Protein AF-A0A847B3F1-F1 (afdb_monomer_lite)

Sequence (169 aa):
MKFGLAFNENLPSKEEQDRYFGEMKIEMRAKGLKSKDIKKYIEYGWLFEIVPEKEANFKLNFRDGLEKLAGLELYASRYELSSEIIHSTPLLIYSNKEYFYYMTLLSLYESFFRLENVFMSLFSKNVSREQMAQYQEMRKIYYAQLVTIHKRELKTFKDLQLQWHKKQH

Radius of gyration: 22.62 Å; chains: 1; bounding box: 60×44×56 Å

Secondary structure (DSSP, 8-state):
-HHHHHHTT-SS-HHHHHHHHHHHHHHHHHTT--GGGHHHHHHHGGGGGTS-TT-TT--SSIIIIIIHHTT-GGGHHHHHHHHHHHH-TTHHHHS-HHHHHHHHHHHHHHHHHHHHHHHHHHHHHHS-HHHHHHHHHHHHHHHHHHHHHHHHHHHHHHHHHHHHHHT--

Foldseek 3Di:
DLLVCLVVVVDPDPVSSVVSVVVLVVVCVVVVHDPVCSVLCVQQVCQVVVDDPPPPQADSDVQSHVCVVVVNNVCSVVVVVVVCCVVPVVCVVVDDPLLVVLSVLLVVLVVCVVVVVVCLVVVVVPDDPVVNVVVVVVCVPPVVVSVVVSVVSVVVSVVVVVVVVVVVD

Structure (mmCIF, N/CA/C/O backbone):
data_AF-A0A847B3F1-F1
#
_entry.id   AF-A0A847B3F1-F1
#
loop_
_atom_site.group_PDB
_atom_site.id
_atom_site.type_symbol
_atom_site.label_atom_id
_atom_site.label_alt_id
_atom_site.label_comp_id
_atom_site.label_asym_id
_atom_site.label_entity_id
_atom_site.label_seq_id
_atom_site.pdbx_PDB_ins_code
_atom_site.Cartn_x
_atom_site.Cartn_y
_atom_site.Cartn_z
_atom_site.occupancy
_atom_site.B_iso_or_equiv
_atom_site.auth_seq_id
_atom_site.auth_comp_id
_atom_site.auth_asym_id
_atom_site.auth_atom_id
_atom_site.pdbx_PDB_model_num
ATOM 1 N N . MET A 1 1 ? 20.968 -4.237 -8.968 1.00 58.47 1 MET A N 1
ATOM 2 C CA . MET A 1 1 ? 21.596 -2.926 -8.663 1.00 58.47 1 MET A CA 1
ATOM 3 C C . MET A 1 1 ? 22.707 -2.544 -9.653 1.00 58.47 1 MET A C 1
ATOM 5 O O . MET A 1 1 ? 22.686 -1.422 -10.137 1.00 58.47 1 MET A O 1
ATOM 9 N N . LYS A 1 2 ? 23.625 -3.455 -10.027 1.00 68.31 2 LYS A N 1
ATOM 10 C CA . LYS A 1 2 ? 24.741 -3.173 -10.962 1.00 68.31 2 LYS A CA 1
ATOM 11 C C . LYS A 1 2 ? 24.307 -2.697 -12.362 1.00 68.31 2 LYS A C 1
ATOM 13 O O . LYS A 1 2 ? 24.883 -1.753 -12.888 1.00 68.31 2 LYS A O 1
ATOM 18 N N . PHE A 1 3 ? 23.234 -3.261 -12.919 1.00 76.00 3 PHE A N 1
ATOM 19 C CA . PHE A 1 3 ? 22.716 -2.858 -14.235 1.00 76.00 3 PHE A CA 1
ATOM 20 C C . PHE A 1 3 ? 22.119 -1.445 -14.273 1.00 76.00 3 PHE A C 1
ATOM 22 O O . PHE A 1 3 ? 22.245 -0.757 -15.280 1.00 76.00 3 PHE A O 1
ATOM 29 N N . GLY A 1 4 ? 21.528 -0.976 -13.168 1.00 72.38 4 GLY A N 1
ATOM 30 C CA . GLY A 1 4 ? 21.022 0.397 -13.074 1.00 72.38 4 GLY A CA 1
ATOM 31 C C . GLY A 1 4 ? 22.140 1.440 -13.053 1.00 72.38 4 GLY A C 1
ATOM 32 O O . GLY A 1 4 ? 21.979 2.522 -13.606 1.00 72.38 4 GLY A O 1
ATOM 33 N N . LEU A 1 5 ? 23.295 1.105 -12.470 1.00 72.69 5 LEU A N 1
ATOM 34 C CA . LEU A 1 5 ? 24.479 1.968 -12.500 1.00 72.69 5 LEU A CA 1
ATOM 35 C C . LEU A 1 5 ? 25.099 2.016 -13.900 1.00 72.69 5 LEU A C 1
ATOM 37 O O . LEU A 1 5 ? 25.429 3.098 -14.375 1.00 72.69 5 LEU A O 1
ATOM 41 N N . ALA A 1 6 ? 25.181 0.865 -14.578 1.00 70.31 6 ALA A N 1
ATOM 42 C CA . ALA A 1 6 ? 25.658 0.789 -15.956 1.00 70.31 6 ALA A CA 1
ATOM 43 C C . ALA A 1 6 ? 24.761 1.571 -16.930 1.00 70.31 6 ALA A C 1
ATOM 45 O O . ALA A 1 6 ? 25.266 2.282 -17.793 1.00 70.31 6 ALA A O 1
ATOM 46 N N . PHE A 1 7 ? 23.437 1.488 -16.773 1.00 74.75 7 PHE A N 1
ATOM 47 C CA . PHE A 1 7 ? 22.479 2.205 -17.620 1.00 74.75 7 PHE A CA 1
ATOM 48 C C . PHE A 1 7 ? 22.536 3.726 -17.459 1.00 74.75 7 PHE A C 1
ATOM 50 O O . PHE A 1 7 ? 22.356 4.442 -18.435 1.00 74.75 7 PHE A O 1
ATOM 57 N N . ASN A 1 8 ? 22.806 4.212 -16.247 1.00 75.31 8 ASN A N 1
ATOM 58 C CA . ASN A 1 8 ? 22.899 5.642 -15.953 1.00 75.31 8 ASN A CA 1
ATOM 59 C C . ASN A 1 8 ? 24.317 6.212 -16.147 1.00 75.31 8 ASN A C 1
ATOM 61 O O . ASN A 1 8 ? 24.586 7.305 -15.667 1.00 75.31 8 ASN A O 1
ATOM 65 N N . GLU A 1 9 ? 25.225 5.462 -16.786 1.00 71.38 9 GLU A N 1
ATOM 66 C CA . GLU A 1 9 ? 26.623 5.858 -17.049 1.00 71.38 9 GLU A CA 1
ATOM 67 C C . GLU A 1 9 ? 27.431 6.238 -15.793 1.00 71.38 9 GLU A C 1
ATOM 69 O O . GLU A 1 9 ? 28.450 6.914 -15.862 1.00 71.38 9 GLU A O 1
ATOM 74 N N . ASN A 1 10 ? 27.007 5.751 -14.626 1.00 73.88 10 ASN A N 1
ATOM 75 C CA . ASN A 1 10 ? 27.592 6.090 -13.327 1.00 73.88 10 ASN A CA 1
ATOM 76 C C . ASN A 1 10 ? 28.662 5.079 -12.882 1.00 73.88 10 ASN A C 1
ATOM 78 O O . ASN A 1 10 ? 28.847 4.852 -11.684 1.00 73.88 10 ASN A O 1
ATOM 82 N N . LEU A 1 11 ? 29.323 4.416 -13.835 1.00 75.50 11 LEU A N 1
ATOM 83 C CA . LEU A 1 11 ? 30.415 3.485 -13.557 1.00 75.50 11 LEU A CA 1
ATOM 84 C C . LEU A 1 11 ? 31.777 4.137 -13.833 1.00 75.50 11 LEU A C 1
ATOM 86 O O . LEU A 1 11 ? 31.872 4.994 -14.708 1.00 75.50 11 LEU A O 1
ATOM 90 N N . PRO A 1 12 ? 32.839 3.731 -13.109 1.00 73.19 12 PRO A N 1
ATOM 91 C CA . PRO A 1 12 ? 34.145 4.392 -13.169 1.00 73.19 12 PRO A CA 1
ATOM 92 C C . PRO A 1 12 ? 34.825 4.279 -14.535 1.00 73.19 12 PRO A C 1
ATOM 94 O O . PRO A 1 12 ? 35.655 5.117 -14.880 1.00 73.19 12 PRO A O 1
ATOM 97 N N . SER A 1 13 ? 34.503 3.234 -15.302 1.00 83.50 13 SER A N 1
ATOM 98 C CA . SER A 1 13 ? 35.099 2.977 -16.606 1.00 83.50 13 SER A CA 1
ATOM 99 C C . SER A 1 13 ? 34.058 2.544 -17.637 1.00 83.50 13 SER A C 1
ATOM 101 O O . SER A 1 13 ? 33.112 1.803 -17.348 1.00 83.50 13 SER A O 1
ATOM 103 N N . LYS A 1 14 ? 34.276 2.985 -18.879 1.00 78.38 14 LYS A N 1
ATOM 104 C CA . LYS A 1 14 ? 33.442 2.631 -20.033 1.00 78.38 14 LYS A CA 1
ATOM 105 C C . LYS A 1 14 ? 33.507 1.133 -20.351 1.00 78.38 14 LYS A C 1
ATOM 107 O O . LYS A 1 14 ? 32.505 0.532 -20.717 1.00 78.38 14 LYS A O 1
ATOM 112 N N . GLU A 1 15 ? 34.663 0.513 -20.126 1.00 83.56 15 GLU A N 1
ATOM 113 C CA . GLU A 1 15 ? 34.865 -0.929 -20.301 1.00 83.56 15 GLU A CA 1
ATOM 114 C C . GLU A 1 15 ? 34.024 -1.756 -19.315 1.00 83.56 15 GLU A C 1
ATOM 116 O O . GLU A 1 15 ? 33.396 -2.743 -19.704 1.00 83.56 15 GLU A O 1
ATOM 121 N N . GLU A 1 16 ? 33.941 -1.345 -18.044 1.00 80.50 16 GLU A N 1
ATOM 122 C CA . GLU A 1 16 ? 33.068 -2.016 -17.075 1.00 80.50 16 GLU A CA 1
ATOM 123 C C . GLU A 1 16 ? 31.592 -1.817 -17.405 1.00 80.50 16 GLU A C 1
ATOM 125 O O . GLU A 1 16 ? 30.796 -2.747 -17.252 1.00 80.50 16 GLU A O 1
ATOM 130 N N . GLN A 1 17 ? 31.227 -0.626 -17.877 1.00 80.38 17 GLN A N 1
ATOM 131 C CA . GLN A 1 17 ? 29.871 -0.325 -18.314 1.00 80.38 17 GLN A CA 1
ATOM 132 C C . GLN A 1 17 ? 29.440 -1.221 -19.480 1.00 80.38 17 GLN A C 1
ATOM 134 O O . GLN A 1 17 ? 28.374 -1.838 -19.406 1.00 80.38 17 GLN A O 1
ATOM 139 N N . ASP A 1 18 ? 30.283 -1.353 -20.505 1.00 82.75 18 ASP A N 1
ATOM 140 C CA . ASP A 1 18 ? 30.024 -2.197 -21.671 1.00 82.75 18 ASP A CA 1
ATOM 141 C C . ASP A 1 18 ? 29.935 -3.681 -21.292 1.00 82.75 18 ASP A C 1
ATOM 143 O O . ASP A 1 18 ? 29.040 -4.387 -21.771 1.00 82.75 18 ASP A O 1
ATOM 147 N N . ARG A 1 19 ? 30.785 -4.151 -20.367 1.00 87.56 19 ARG A N 1
ATOM 148 C CA . ARG A 1 19 ? 30.712 -5.522 -19.837 1.00 87.56 19 ARG A CA 1
ATOM 149 C C . ARG A 1 19 ? 29.365 -5.794 -19.167 1.00 87.56 19 ARG A C 1
ATOM 151 O O . ARG A 1 19 ? 28.684 -6.749 -19.540 1.00 87.56 19 ARG A O 1
ATOM 158 N N . TYR A 1 20 ? 28.946 -4.945 -18.225 1.00 84.62 20 TYR A N 1
ATOM 159 C CA . TYR A 1 20 ? 27.669 -5.125 -17.523 1.00 84.62 20 TYR A CA 1
ATOM 160 C C . TYR A 1 20 ? 26.461 -4.989 -18.458 1.00 84.62 20 TYR A C 1
ATOM 162 O O . TYR A 1 20 ? 25.468 -5.698 -18.291 1.00 84.62 20 TYR A O 1
ATOM 170 N N . PHE A 1 21 ? 26.533 -4.121 -19.471 1.00 83.19 21 PHE A N 1
ATOM 171 C CA . PHE A 1 21 ? 25.504 -4.048 -20.510 1.00 83.19 21 PHE A CA 1
ATOM 172 C C . PHE A 1 21 ? 25.448 -5.314 -21.372 1.00 83.19 21 PHE A C 1
ATOM 174 O O . PHE A 1 21 ? 24.359 -5.730 -21.777 1.00 83.19 21 PHE A O 1
ATOM 181 N N . GLY A 1 22 ? 26.601 -5.918 -21.666 1.00 85.31 22 GLY A N 1
ATOM 182 C CA . GLY A 1 22 ? 26.711 -7.194 -22.367 1.00 85.31 22 GLY A CA 1
ATOM 183 C C . GLY A 1 22 ? 26.061 -8.334 -21.585 1.00 85.31 22 GLY A C 1
ATOM 184 O O . GLY A 1 22 ? 25.186 -9.015 -22.121 1.00 85.31 22 GLY A O 1
ATOM 185 N N . GLU A 1 23 ? 26.419 -8.479 -20.309 1.00 88.94 23 GLU A N 1
ATOM 186 C CA . GLU A 1 23 ? 25.832 -9.460 -19.384 1.00 88.94 23 GLU A CA 1
ATOM 187 C C . GLU A 1 23 ? 24.309 -9.300 -19.292 1.00 88.94 23 GLU A C 1
ATOM 189 O O . GLU A 1 23 ? 23.563 -10.248 -19.542 1.00 88.94 23 GLU A O 1
ATOM 194 N N . MET A 1 24 ? 23.832 -8.071 -19.066 1.00 87.81 24 MET A N 1
ATOM 195 C CA . MET A 1 24 ? 22.401 -7.774 -18.998 1.00 87.81 24 MET A CA 1
ATOM 196 C C . MET A 1 24 ? 21.663 -8.184 -20.280 1.00 87.81 24 MET A C 1
ATOM 198 O O . MET A 1 24 ? 20.585 -8.770 -20.215 1.00 87.81 24 MET A O 1
ATOM 202 N N . LYS A 1 25 ? 22.226 -7.908 -21.466 1.00 87.12 25 LYS A N 1
ATOM 203 C CA . LYS A 1 25 ? 21.603 -8.290 -22.747 1.00 87.12 25 LYS A CA 1
ATOM 204 C C . LYS A 1 25 ? 21.502 -9.806 -22.915 1.00 87.12 25 LYS A C 1
ATOM 206 O O . LYS A 1 25 ? 20.544 -10.270 -23.536 1.00 87.12 25 LYS A O 1
ATOM 211 N N . ILE A 1 26 ? 22.470 -10.564 -22.402 1.00 90.56 26 ILE A N 1
ATOM 212 C CA . ILE A 1 26 ? 22.444 -12.031 -22.432 1.00 90.56 26 ILE A CA 1
ATOM 213 C C . ILE A 1 26 ? 21.314 -12.545 -21.535 1.00 90.56 26 ILE A C 1
ATOM 215 O O . ILE A 1 26 ? 20.467 -13.304 -22.008 1.00 90.56 26 ILE A O 1
ATOM 219 N N . GLU A 1 27 ? 21.239 -12.071 -20.289 1.00 88.88 27 GLU A N 1
ATOM 220 C CA . GLU A 1 27 ? 20.176 -12.458 -19.353 1.00 88.88 27 GLU A CA 1
ATOM 221 C C . GLU A 1 27 ? 18.781 -12.104 -19.883 1.00 88.88 27 GLU A C 1
ATOM 223 O O . GLU A 1 27 ? 17.861 -12.922 -19.863 1.00 88.88 27 GLU A O 1
ATOM 228 N N . MET A 1 28 ? 18.629 -10.896 -20.429 1.00 88.88 28 MET A N 1
ATOM 229 C CA . MET A 1 28 ? 17.379 -10.442 -21.030 1.00 88.88 28 MET A CA 1
ATOM 230 C C . MET A 1 28 ? 16.925 -11.354 -22.170 1.00 88.88 28 MET A C 1
ATOM 232 O O . MET A 1 28 ? 15.749 -11.710 -22.237 1.00 88.88 28 MET A O 1
ATOM 236 N N . ARG A 1 29 ? 17.844 -11.760 -23.058 1.00 88.75 29 ARG A N 1
ATOM 237 C CA . ARG A 1 29 ? 17.527 -12.673 -24.167 1.00 88.75 29 ARG A CA 1
ATOM 238 C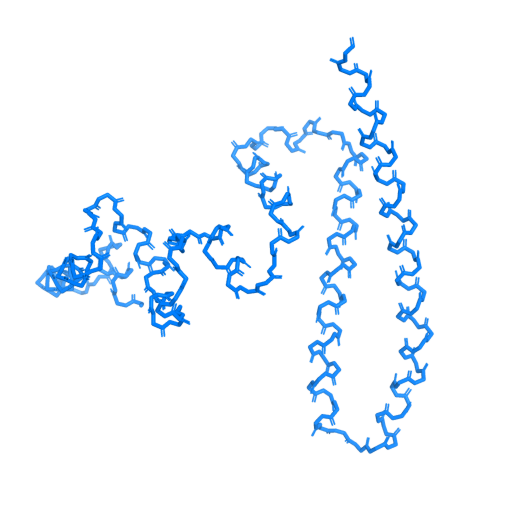 C . ARG A 1 29 ? 17.092 -14.045 -23.668 1.00 88.75 29 ARG A C 1
ATOM 240 O O . ARG A 1 29 ? 16.130 -14.583 -24.209 1.00 88.75 29 ARG A O 1
ATOM 247 N N . ALA A 1 30 ? 17.747 -14.579 -22.635 1.00 87.06 30 ALA A N 1
ATOM 248 C CA . ALA A 1 30 ? 17.362 -15.853 -22.025 1.00 87.06 30 ALA A CA 1
ATOM 249 C C . ALA A 1 30 ? 15.926 -15.822 -21.471 1.00 87.06 30 ALA A C 1
ATOM 251 O O . ALA A 1 30 ? 15.233 -16.834 -21.487 1.00 87.06 30 ALA A O 1
ATOM 252 N N . LYS A 1 31 ? 15.455 -14.642 -21.053 1.00 85.44 31 LYS A N 1
ATOM 253 C CA . LYS A 1 31 ? 14.094 -14.402 -20.550 1.00 85.44 31 LYS A CA 1
ATOM 254 C C . LYS A 1 31 ? 13.134 -13.842 -21.621 1.00 85.44 31 LYS A C 1
ATOM 256 O O . LYS A 1 31 ? 12.056 -13.355 -21.292 1.00 85.44 31 LYS A O 1
ATOM 261 N N . GLY A 1 32 ? 13.512 -13.886 -22.904 1.00 86.25 32 GLY A N 1
ATOM 262 C CA . GLY A 1 32 ? 12.667 -13.477 -24.037 1.00 86.25 32 GLY A CA 1
ATOM 263 C C . GLY A 1 32 ? 12.470 -11.963 -24.213 1.00 86.25 32 GLY A C 1
ATOM 264 O O . GLY A 1 32 ? 11.591 -11.537 -24.965 1.00 86.25 32 GLY A O 1
ATOM 265 N N . LEU A 1 33 ? 13.269 -11.134 -23.539 1.00 86.69 33 LEU A N 1
ATOM 266 C CA . LEU A 1 33 ? 13.150 -9.674 -23.554 1.00 86.69 33 LEU A CA 1
ATOM 267 C C . LEU A 1 33 ? 13.944 -9.031 -24.695 1.00 86.69 33 LEU A C 1
ATOM 269 O O . LEU A 1 33 ? 14.976 -9.538 -25.143 1.00 86.69 33 LEU A O 1
ATOM 273 N N . LYS A 1 34 ? 13.475 -7.866 -25.159 1.00 89.31 34 LYS A N 1
ATOM 274 C CA . LYS A 1 34 ? 14.108 -7.087 -26.236 1.00 89.31 34 LYS A CA 1
ATOM 275 C C . LYS A 1 34 ? 14.790 -5.841 -25.672 1.00 89.31 34 LYS A C 1
ATOM 277 O O . LYS A 1 34 ? 14.519 -5.424 -24.553 1.00 89.31 34 LYS A O 1
ATOM 282 N N . SER A 1 35 ? 15.618 -5.167 -26.475 1.00 84.62 35 SER A N 1
ATOM 283 C CA . SER A 1 35 ? 16.315 -3.935 -26.056 1.00 84.62 35 SER A CA 1
ATOM 284 C C . SER A 1 35 ? 15.373 -2.832 -25.546 1.00 84.62 35 SER A C 1
ATOM 286 O O . SER A 1 35 ? 15.737 -2.077 -24.653 1.00 84.62 35 SER A O 1
ATOM 288 N N . LYS A 1 36 ? 14.136 -2.759 -26.060 1.00 85.62 36 LYS A N 1
ATOM 289 C CA . LYS A 1 36 ? 13.109 -1.814 -25.579 1.00 85.62 36 LYS A CA 1
ATOM 290 C C . LYS A 1 36 ? 12.678 -2.056 -24.125 1.00 85.62 36 LYS A C 1
ATOM 292 O O . LYS A 1 36 ? 12.087 -1.176 -23.509 1.00 85.62 36 LYS A O 1
ATOM 297 N N . ASP A 1 37 ? 12.961 -3.240 -23.588 1.00 86.81 37 ASP A N 1
ATOM 298 C CA . ASP A 1 37 ? 12.569 -3.664 -22.247 1.00 86.81 37 ASP A CA 1
ATOM 299 C C . ASP A 1 37 ? 13.702 -3.478 -21.222 1.00 86.81 37 ASP A C 1
ATOM 301 O O . ASP A 1 37 ? 13.519 -3.836 -20.064 1.00 86.81 37 ASP A O 1
ATOM 305 N N . ILE A 1 38 ? 14.848 -2.886 -21.603 1.00 86.94 38 ILE A N 1
ATOM 306 C CA . ILE A 1 38 ? 16.014 -2.698 -20.713 1.00 86.94 38 ILE A CA 1
ATOM 307 C C . ILE A 1 38 ? 15.618 -1.989 -19.416 1.00 86.94 38 ILE A C 1
ATOM 309 O O . ILE A 1 38 ? 15.906 -2.483 -18.331 1.00 86.94 38 ILE A O 1
ATOM 313 N N . LYS A 1 39 ? 14.902 -0.862 -19.512 1.00 85.31 39 LYS A N 1
ATOM 314 C CA . LYS A 1 39 ? 14.482 -0.098 -18.329 1.00 85.31 39 LYS A CA 1
ATOM 315 C C . LYS A 1 39 ? 13.578 -0.927 -17.407 1.00 85.31 39 LYS A C 1
ATOM 317 O O . LYS A 1 39 ? 13.805 -0.974 -16.203 1.00 85.31 39 LYS A O 1
ATOM 322 N N . LYS A 1 40 ? 12.616 -1.656 -17.985 1.00 86.00 40 LYS A N 1
ATOM 323 C CA . LYS A 1 40 ? 11.730 -2.561 -17.235 1.00 86.00 40 LYS A CA 1
ATOM 324 C C . LYS A 1 40 ? 12.509 -3.692 -16.569 1.00 86.00 40 LYS A C 1
ATOM 326 O O . LYS A 1 40 ? 12.199 -4.057 -15.445 1.00 86.00 40 LYS A O 1
ATOM 331 N N . TYR A 1 41 ? 13.518 -4.238 -17.244 1.00 87.19 41 TYR A N 1
ATOM 332 C CA . TYR A 1 41 ? 14.367 -5.292 -16.699 1.00 87.19 41 TYR A CA 1
ATOM 333 C C . TYR A 1 41 ? 15.241 -4.793 -15.544 1.00 87.19 41 TYR A C 1
ATOM 335 O O . TYR A 1 41 ? 15.387 -5.480 -14.540 1.00 87.19 41 TYR A O 1
ATOM 343 N N . ILE A 1 42 ? 15.770 -3.574 -15.633 1.00 86.56 42 ILE A N 1
ATOM 344 C CA . ILE A 1 42 ? 16.537 -2.965 -14.540 1.00 86.56 42 ILE A CA 1
ATOM 345 C C . ILE A 1 42 ? 15.661 -2.765 -13.296 1.00 86.56 42 ILE A C 1
ATOM 347 O O . ILE A 1 42 ? 16.107 -3.049 -12.185 1.00 86.56 42 ILE A O 1
ATOM 351 N N . GLU A 1 43 ? 14.430 -2.287 -13.481 1.00 84.56 43 GLU A N 1
ATOM 352 C CA . GLU A 1 43 ? 13.498 -1.982 -12.387 1.00 84.56 43 GLU A CA 1
ATOM 353 C C . GLU A 1 43 ? 12.847 -3.244 -11.789 1.00 84.56 43 GLU A C 1
ATOM 355 O O . GLU A 1 43 ? 12.728 -3.370 -10.569 1.00 84.56 43 GLU A O 1
ATOM 360 N N . TYR A 1 44 ? 12.455 -4.200 -12.636 1.00 87.12 44 TYR A N 1
ATOM 361 C CA . TYR A 1 44 ? 11.588 -5.326 -12.267 1.00 87.12 44 TYR A CA 1
ATOM 362 C C . TYR A 1 44 ? 12.172 -6.705 -12.594 1.00 87.12 44 TYR A C 1
ATOM 364 O O . TYR A 1 44 ? 11.539 -7.710 -12.300 1.00 87.12 44 TYR A O 1
ATOM 372 N N . GLY A 1 45 ? 13.360 -6.806 -13.195 1.00 85.50 45 GLY A N 1
ATOM 373 C CA . GLY A 1 45 ? 13.943 -8.087 -13.626 1.00 85.50 45 GLY A CA 1
ATOM 374 C C . GLY A 1 45 ? 14.211 -9.066 -12.481 1.00 85.50 45 GLY A C 1
ATOM 375 O O . GLY A 1 45 ? 14.137 -10.274 -12.678 1.00 85.50 45 GLY A O 1
ATOM 376 N N . TRP A 1 46 ? 14.415 -8.558 -11.264 1.00 85.81 46 TRP A N 1
ATOM 377 C CA . TRP A 1 46 ? 14.516 -9.374 -10.051 1.00 85.81 46 TRP A CA 1
ATOM 378 C C . TRP A 1 46 ? 13.240 -10.183 -9.761 1.00 85.81 46 TRP A C 1
ATOM 380 O O . TRP A 1 46 ? 13.307 -11.191 -9.063 1.00 85.81 46 TRP A O 1
ATOM 390 N N . LEU A 1 47 ? 12.091 -9.788 -10.326 1.00 84.25 47 LEU A N 1
ATOM 391 C CA . LEU A 1 47 ? 10.837 -10.519 -10.169 1.00 84.25 47 LEU A CA 1
ATOM 392 C C . LEU A 1 47 ? 10.905 -11.923 -10.781 1.00 84.25 47 LEU A C 1
ATOM 394 O O . LEU A 1 47 ? 10.286 -12.835 -10.248 1.00 84.25 47 LEU A O 1
ATOM 398 N N . PHE A 1 48 ? 11.712 -12.151 -11.822 1.00 82.50 48 PHE A N 1
ATOM 399 C CA . PHE A 1 48 ? 11.873 -13.497 -12.385 1.00 82.50 48 PHE A CA 1
ATOM 400 C C . PHE A 1 48 ? 12.465 -14.519 -11.410 1.00 82.50 48 PHE A C 1
ATOM 402 O O . PHE A 1 48 ? 12.287 -15.710 -11.623 1.00 82.50 48 PHE A O 1
ATOM 409 N N . GLU A 1 49 ? 13.163 -14.069 -10.369 1.00 82.81 49 GLU A N 1
ATOM 410 C CA . GLU A 1 49 ? 13.782 -14.952 -9.376 1.00 82.81 49 GLU A CA 1
ATOM 411 C C . GLU A 1 49 ? 12.809 -15.332 -8.248 1.00 82.81 49 GLU A C 1
ATOM 413 O O . GLU A 1 49 ? 13.091 -16.227 -7.456 1.00 82.81 49 GLU A O 1
ATOM 418 N N . ILE A 1 50 ? 11.662 -14.648 -8.159 1.00 79.69 50 ILE A N 1
ATOM 419 C CA . ILE A 1 50 ? 10.646 -14.876 -7.121 1.00 79.69 50 ILE A CA 1
ATOM 420 C C . ILE A 1 50 ? 9.295 -15.334 -7.678 1.00 79.69 50 ILE A C 1
ATOM 422 O O . ILE A 1 50 ? 8.463 -15.832 -6.921 1.00 79.69 50 ILE A O 1
ATOM 426 N N . VAL A 1 51 ? 9.055 -15.162 -8.981 1.00 74.81 51 VAL A N 1
ATOM 427 C CA . VAL A 1 51 ? 7.826 -15.605 -9.646 1.00 74.81 51 VAL A CA 1
ATOM 428 C C . VAL A 1 51 ? 7.859 -17.131 -9.786 1.00 74.81 51 VAL A C 1
ATOM 430 O O . VAL A 1 51 ? 8.775 -17.660 -10.416 1.00 74.81 51 VAL A O 1
ATOM 433 N N . PRO A 1 52 ? 6.863 -17.862 -9.256 1.00 64.00 52 PRO A N 1
ATOM 434 C CA . PRO A 1 52 ? 6.746 -19.295 -9.496 1.00 64.00 52 PRO A CA 1
ATOM 435 C C . PRO A 1 52 ? 6.590 -19.568 -10.997 1.00 64.00 52 PRO A C 1
ATOM 437 O O . PRO A 1 52 ? 5.789 -18.901 -11.652 1.00 64.00 52 PRO A O 1
ATOM 440 N N . GLU A 1 53 ? 7.257 -20.600 -11.528 1.00 60.69 53 GLU A N 1
ATOM 441 C CA . GLU A 1 53 ? 7.242 -20.990 -12.958 1.00 60.69 53 GLU A CA 1
ATOM 442 C C . GLU A 1 53 ? 5.835 -21.149 -13.583 1.00 60.69 53 GLU A C 1
ATOM 444 O O . GLU A 1 53 ? 5.694 -21.235 -14.800 1.00 60.69 53 GLU A O 1
ATOM 449 N N . LYS A 1 54 ? 4.774 -21.189 -12.765 1.00 53.44 54 LYS A N 1
ATOM 450 C CA . LYS A 1 54 ? 3.380 -21.406 -13.175 1.00 53.44 54 LYS A CA 1
ATOM 451 C C . LYS A 1 54 ? 2.558 -20.127 -13.419 1.00 53.44 54 LYS A C 1
ATOM 453 O O . LYS A 1 54 ? 1.431 -20.238 -13.895 1.00 53.44 54 LYS A O 1
ATOM 458 N N . GLU A 1 55 ? 3.068 -18.925 -13.139 1.00 63.03 55 GLU A N 1
ATOM 459 C CA . GLU A 1 55 ? 2.374 -17.660 -13.465 1.00 63.03 55 GLU A CA 1
ATOM 460 C C . GLU A 1 55 ? 2.623 -17.263 -14.936 1.00 63.03 55 GLU A C 1
ATOM 462 O O . GLU A 1 55 ? 3.458 -16.421 -15.256 1.00 63.03 55 GLU A O 1
ATOM 467 N N . ALA A 1 56 ? 1.866 -17.867 -15.859 1.00 58.34 56 ALA A N 1
ATOM 468 C CA . ALA A 1 56 ? 2.028 -17.682 -17.309 1.00 58.34 56 ALA A CA 1
ATOM 469 C C . ALA A 1 56 ? 1.766 -16.247 -17.833 1.00 58.34 56 ALA A C 1
ATOM 471 O O . ALA A 1 56 ? 2.060 -15.961 -18.990 1.00 58.34 56 ALA A O 1
ATOM 472 N N . ASN A 1 57 ? 1.229 -15.338 -17.007 1.00 65.88 57 ASN A N 1
ATOM 473 C CA . ASN A 1 57 ? 0.796 -13.990 -17.413 1.00 65.88 57 ASN A CA 1
ATOM 474 C C . ASN A 1 57 ? 1.465 -12.851 -16.620 1.00 65.88 57 ASN A C 1
ATOM 476 O O . ASN A 1 57 ? 0.925 -11.746 -16.537 1.00 65.88 57 ASN A O 1
ATOM 480 N N . PHE A 1 58 ? 2.627 -13.108 -16.024 1.00 74.12 58 PHE A N 1
ATOM 481 C CA . PHE A 1 58 ? 3.372 -12.115 -15.258 1.00 74.12 58 PHE A CA 1
ATOM 482 C C . PHE A 1 58 ? 3.999 -11.027 -16.163 1.00 74.12 58 PHE A C 1
ATOM 484 O O . PHE A 1 58 ? 4.599 -11.329 -17.197 1.00 74.12 58 PHE A O 1
ATOM 491 N N . LYS A 1 59 ? 3.876 -9.743 -15.779 1.00 82.69 59 LYS A N 1
ATOM 492 C CA . LYS A 1 59 ? 4.449 -8.600 -16.519 1.00 82.69 59 LYS A CA 1
ATOM 493 C C . LYS A 1 59 ? 5.515 -7.866 -15.705 1.00 82.69 59 LYS A C 1
ATOM 495 O O . LYS A 1 59 ? 5.352 -7.624 -14.519 1.00 82.69 59 LYS A O 1
ATOM 500 N N . LEU A 1 60 ? 6.565 -7.392 -16.379 1.00 83.62 60 LEU A N 1
ATOM 501 C CA . LEU A 1 60 ? 7.609 -6.541 -15.787 1.00 83.62 60 LEU A CA 1
ATOM 502 C C . LEU A 1 60 ? 7.152 -5.084 -15.663 1.00 83.62 60 LEU A C 1
ATOM 504 O O . LEU A 1 60 ? 7.578 -4.209 -16.423 1.00 83.62 60 LEU A O 1
ATOM 508 N N . ASN A 1 61 ? 6.227 -4.837 -14.745 1.00 83.31 61 ASN A N 1
ATOM 509 C CA . ASN A 1 61 ? 5.799 -3.503 -14.350 1.00 83.31 61 ASN A CA 1
ATOM 510 C C . ASN A 1 61 ? 5.301 -3.514 -12.895 1.00 83.31 61 ASN A C 1
ATOM 512 O O . ASN A 1 61 ? 5.188 -4.568 -12.267 1.00 83.31 61 ASN A O 1
ATOM 516 N N . PHE A 1 62 ? 5.003 -2.330 -12.360 1.00 79.50 62 PHE A N 1
ATOM 517 C CA . PHE A 1 62 ? 4.482 -2.201 -11.003 1.00 79.50 62 PHE A CA 1
ATOM 518 C C . PHE A 1 62 ? 3.103 -2.863 -10.848 1.00 79.50 62 PHE A C 1
ATOM 520 O O . PHE A 1 62 ? 2.950 -3.746 -10.014 1.00 79.50 62 PHE A O 1
ATOM 527 N N . ARG A 1 63 ? 2.130 -2.487 -11.687 1.00 76.44 63 ARG A N 1
ATOM 528 C CA . ARG A 1 63 ? 0.711 -2.849 -11.526 1.00 76.44 63 ARG A CA 1
ATOM 529 C C . ARG A 1 63 ? 0.406 -4.334 -11.754 1.00 76.44 63 ARG A C 1
ATOM 531 O O . ARG A 1 63 ? -0.048 -5.043 -10.868 1.00 76.44 63 ARG A O 1
ATOM 538 N N . ASP A 1 64 ? 0.674 -4.819 -12.961 1.00 78.00 64 ASP A N 1
ATOM 539 C CA . ASP A 1 64 ? 0.367 -6.193 -13.375 1.00 78.00 64 ASP A CA 1
ATOM 540 C C . ASP A 1 64 ? 1.487 -7.182 -12.971 1.00 78.00 64 ASP A C 1
ATOM 542 O O . ASP A 1 64 ? 1.393 -8.377 -13.254 1.00 78.00 64 ASP A O 1
ATOM 546 N N . GLY A 1 65 ? 2.566 -6.679 -12.361 1.00 81.75 65 GLY A N 1
ATOM 547 C CA . GLY A 1 65 ? 3.709 -7.454 -11.889 1.00 81.75 65 GLY A CA 1
ATOM 548 C C . GLY A 1 65 ? 3.833 -7.443 -10.372 1.00 81.75 65 GLY A C 1
ATOM 549 O O . GLY A 1 65 ? 3.403 -8.381 -9.707 1.00 81.75 65 GLY A O 1
ATOM 550 N N . LEU A 1 66 ? 4.448 -6.394 -9.822 1.00 82.31 66 LEU A N 1
ATOM 551 C CA . LEU A 1 66 ? 4.777 -6.312 -8.395 1.00 82.31 66 LEU A CA 1
ATOM 552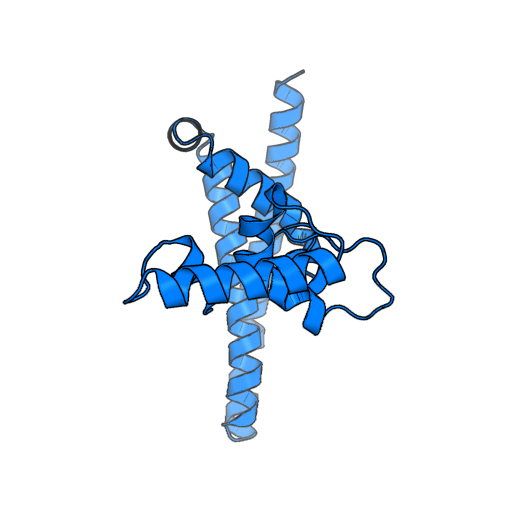 C C . LEU A 1 66 ? 3.537 -6.275 -7.488 1.00 82.31 66 LEU A C 1
ATOM 554 O O . LEU A 1 66 ? 3.472 -7.043 -6.532 1.00 82.31 66 LEU A O 1
ATOM 558 N N . GLU A 1 67 ? 2.557 -5.411 -7.769 1.00 78.06 67 GLU A N 1
ATOM 559 C CA . GLU A 1 67 ? 1.323 -5.327 -6.971 1.00 78.06 67 GLU A CA 1
ATOM 560 C C . GLU A 1 67 ? 0.546 -6.638 -7.021 1.00 78.06 67 GLU A C 1
ATOM 562 O O . GLU A 1 67 ? 0.066 -7.111 -5.990 1.00 78.06 67 GLU A O 1
ATOM 567 N N . LYS A 1 68 ? 0.475 -7.247 -8.210 1.00 79.94 68 LYS A N 1
ATOM 568 C CA . LYS A 1 68 ? -0.168 -8.541 -8.424 1.00 79.94 68 LYS A CA 1
ATOM 569 C C . LYS A 1 68 ? 0.476 -9.638 -7.571 1.00 79.94 68 LYS A C 1
ATOM 571 O O . LYS A 1 68 ? -0.207 -10.300 -6.795 1.00 79.94 68 LYS A O 1
ATOM 576 N N . LEU A 1 69 ? 1.804 -9.769 -7.639 1.00 79.12 69 LEU A N 1
ATOM 577 C CA . LEU A 1 69 ? 2.564 -10.726 -6.824 1.00 79.12 69 LEU A CA 1
ATOM 578 C C . LEU A 1 69 ? 2.435 -10.464 -5.321 1.00 79.12 69 LEU A C 1
ATOM 580 O O . LEU A 1 69 ? 2.442 -11.402 -4.529 1.00 79.12 69 LEU A O 1
ATOM 584 N N . ALA A 1 70 ? 2.306 -9.200 -4.920 1.00 76.75 70 ALA A N 1
ATOM 585 C CA . ALA A 1 70 ? 2.109 -8.815 -3.529 1.00 76.75 70 ALA A CA 1
ATOM 586 C C . ALA A 1 70 ? 0.662 -9.023 -3.030 1.00 76.75 70 ALA A C 1
ATOM 588 O O . ALA A 1 70 ? 0.389 -8.764 -1.857 1.00 76.75 70 ALA A O 1
ATOM 589 N N . GLY A 1 71 ? -0.272 -9.460 -3.887 1.00 76.06 71 GLY A N 1
ATOM 590 C CA . GLY A 1 71 ? -1.691 -9.604 -3.541 1.00 76.06 71 GLY A CA 1
ATOM 591 C C . GLY A 1 71 ? -2.396 -8.264 -3.296 1.00 76.06 71 GLY A C 1
ATOM 592 O O . GLY A 1 71 ? -3.376 -8.197 -2.555 1.00 76.06 71 GLY A O 1
ATOM 593 N N . LEU A 1 72 ? -1.887 -7.180 -3.888 1.00 75.25 72 LEU A N 1
ATOM 594 C CA . LEU A 1 72 ? -2.359 -5.804 -3.705 1.00 75.25 72 LEU A CA 1
ATOM 595 C C . LEU A 1 72 ? -3.235 -5.312 -4.869 1.00 75.25 72 LEU A C 1
ATOM 597 O O . LEU A 1 72 ? -3.462 -4.115 -5.010 1.00 75.25 72 LEU A O 1
ATOM 601 N N . GLU A 1 73 ? -3.789 -6.222 -5.672 1.00 71.38 73 GLU A N 1
ATOM 602 C CA . GLU A 1 73 ? -4.602 -5.910 -6.862 1.00 71.38 73 GLU A CA 1
ATOM 603 C C . GLU A 1 73 ? -5.788 -4.966 -6.577 1.00 71.38 73 GLU A C 1
ATOM 605 O O . GLU A 1 73 ? -6.180 -4.170 -7.429 1.00 71.38 73 GLU A O 1
ATOM 610 N N . LEU A 1 74 ? -6.329 -4.987 -5.352 1.00 67.00 74 LEU A N 1
ATOM 611 C CA . LEU A 1 74 ? -7.412 -4.096 -4.912 1.00 67.00 74 LEU A CA 1
ATOM 612 C C . LEU A 1 74 ? -7.051 -2.598 -4.990 1.00 67.00 74 LEU A C 1
ATOM 614 O O . LEU A 1 74 ? -7.946 -1.752 -4.980 1.00 67.00 74 LEU A O 1
ATOM 618 N N . TYR A 1 75 ? -5.761 -2.262 -5.074 1.00 63.12 75 TYR A N 1
ATOM 619 C CA . TYR A 1 75 ? -5.253 -0.891 -5.148 1.00 63.12 75 TYR A CA 1
ATOM 620 C C . TYR A 1 75 ? -4.957 -0.416 -6.573 1.00 63.12 75 TYR A C 1
ATOM 622 O O . TYR A 1 75 ? -4.658 0.766 -6.749 1.00 63.12 75 TYR A O 1
ATOM 630 N N . ALA A 1 76 ? -5.126 -1.271 -7.589 1.00 64.38 76 ALA A N 1
ATOM 631 C CA . ALA A 1 76 ? -4.849 -0.928 -8.985 1.00 64.38 76 ALA A CA 1
ATOM 632 C C . ALA A 1 76 ? -5.596 0.341 -9.437 1.00 64.38 76 ALA A C 1
ATOM 634 O O . ALA A 1 76 ? -5.007 1.211 -10.070 1.00 64.38 76 ALA A O 1
ATOM 635 N N . SER A 1 77 ? -6.856 0.503 -9.012 1.00 62.62 77 SER A N 1
ATOM 636 C CA . SER A 1 77 ? -7.667 1.704 -9.282 1.00 62.62 77 SER A CA 1
ATOM 637 C C . SER A 1 77 ? -7.078 2.990 -8.686 1.00 62.62 77 SER A C 1
ATOM 639 O O . SER A 1 77 ? -7.219 4.070 -9.251 1.00 62.62 77 SER A O 1
ATOM 641 N N . ARG A 1 78 ? -6.380 2.895 -7.549 1.00 62.78 78 ARG A N 1
ATOM 642 C CA . ARG A 1 78 ? -5.727 4.038 -6.894 1.00 62.78 78 ARG A CA 1
ATOM 643 C C . ARG A 1 78 ? -4.383 4.359 -7.519 1.00 62.78 78 ARG A C 1
ATOM 645 O O . ARG A 1 78 ? -4.001 5.527 -7.546 1.00 62.78 78 ARG A O 1
ATOM 652 N N . TYR A 1 79 ? -3.673 3.340 -7.999 1.00 60.97 79 TYR A N 1
ATOM 653 C CA . TYR A 1 79 ? -2.454 3.516 -8.776 1.00 60.97 79 TYR A CA 1
ATOM 654 C C . TYR A 1 79 ? -2.754 4.156 -10.131 1.00 60.97 79 TYR A C 1
ATOM 656 O O . TYR A 1 79 ? -2.077 5.110 -10.492 1.00 60.97 79 TYR A O 1
ATOM 664 N N . GLU A 1 80 ? -3.787 3.698 -10.845 1.00 60.91 80 GLU A N 1
ATOM 665 C CA . GLU A 1 80 ? -4.261 4.338 -12.080 1.00 60.91 80 GLU A CA 1
ATOM 666 C C . GLU A 1 80 ? -4.584 5.807 -11.835 1.00 60.91 80 GLU A C 1
ATOM 668 O O . GLU A 1 80 ? -4.019 6.673 -12.497 1.00 60.91 80 GLU A O 1
ATOM 673 N N . LEU A 1 81 ? -5.368 6.092 -10.794 1.00 57.75 81 LEU A N 1
ATOM 674 C CA . LEU A 1 81 ? -5.693 7.460 -10.421 1.00 57.75 81 LEU A CA 1
ATOM 675 C C . LEU A 1 81 ? -4.439 8.290 -10.098 1.00 57.75 81 LEU A C 1
ATOM 677 O O . LEU A 1 81 ? -4.314 9.431 -10.527 1.00 57.75 81 LEU A O 1
ATOM 681 N N . SER A 1 82 ? -3.491 7.720 -9.353 1.00 55.09 82 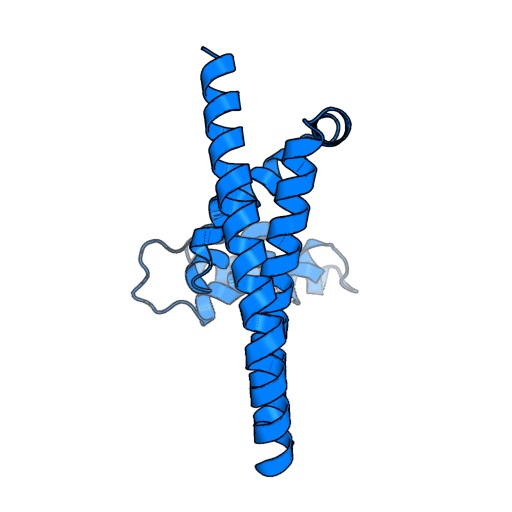SER A N 1
ATOM 682 C CA . SER A 1 82 ? -2.249 8.397 -8.967 1.00 55.09 82 SER A CA 1
ATOM 683 C C . SER A 1 82 ? -1.314 8.610 -10.164 1.00 55.09 82 SER A C 1
ATOM 685 O O . SER A 1 82 ? -0.664 9.645 -10.254 1.00 55.09 82 SER A O 1
ATOM 687 N N . SER A 1 83 ? -1.254 7.667 -11.104 1.00 54.81 83 SER A N 1
ATOM 688 C CA . SER A 1 83 ? -0.482 7.772 -12.345 1.00 54.81 83 SER A CA 1
ATOM 689 C C . SER A 1 83 ? -1.086 8.813 -13.287 1.00 54.81 83 SER A C 1
ATOM 691 O O . SER A 1 83 ? -0.341 9.634 -13.823 1.00 54.81 83 SER A O 1
ATOM 693 N N . GLU A 1 84 ? -2.415 8.843 -13.422 1.00 52.28 84 GLU A N 1
ATOM 694 C CA . GLU A 1 84 ? -3.136 9.903 -14.131 1.00 52.28 84 GLU A CA 1
ATOM 695 C C . GLU A 1 84 ? -2.815 11.261 -13.512 1.00 52.28 84 GLU A C 1
ATOM 697 O O . GLU A 1 84 ? -2.328 12.143 -14.207 1.00 52.28 84 GLU A O 1
ATOM 702 N N . ILE A 1 85 ? -2.947 11.385 -12.192 1.00 51.72 85 ILE A N 1
ATOM 703 C CA . ILE A 1 85 ? -2.614 12.583 -11.417 1.00 51.72 85 ILE A CA 1
ATOM 704 C C . ILE A 1 85 ? -1.163 13.060 -11.635 1.00 51.72 85 ILE A C 1
ATOM 706 O O . ILE A 1 85 ? -0.934 14.256 -11.826 1.00 51.72 85 ILE A O 1
ATOM 710 N N . ILE A 1 86 ? -0.178 12.154 -11.595 1.00 49.81 86 ILE A N 1
ATOM 711 C CA . ILE A 1 86 ? 1.252 12.488 -11.719 1.00 49.81 86 ILE A CA 1
ATOM 712 C C . ILE A 1 86 ? 1.578 12.969 -13.138 1.00 49.81 86 ILE A C 1
ATOM 714 O O . ILE A 1 86 ? 2.376 13.893 -13.304 1.00 49.81 86 ILE A O 1
ATOM 718 N N . HIS A 1 87 ? 0.944 12.388 -14.160 1.00 50.12 87 HIS A N 1
ATOM 719 C CA . HIS A 1 87 ? 1.117 12.810 -15.551 1.00 50.12 87 HIS A CA 1
ATOM 720 C C . HIS A 1 87 ? 0.234 14.009 -15.937 1.00 50.12 87 HIS A C 1
ATOM 722 O O . HIS A 1 87 ? 0.577 14.743 -16.863 1.00 50.12 87 HIS A O 1
ATOM 728 N N . SER A 1 88 ? -0.846 14.275 -15.199 1.00 43.47 88 SER A N 1
ATOM 729 C CA . SER A 1 88 ? -1.700 15.456 -15.332 1.00 43.47 88 SER A CA 1
ATOM 730 C C . SER A 1 88 ? -1.482 16.424 -14.163 1.00 43.47 88 SER A C 1
ATOM 732 O O . SER A 1 88 ? -2.394 16.739 -13.399 1.00 43.47 88 SER A O 1
ATOM 734 N N . THR A 1 89 ? -0.258 16.930 -14.021 1.00 41.69 89 THR A N 1
ATOM 735 C CA . THR A 1 89 ? 0.135 17.896 -12.979 1.00 41.69 89 THR A CA 1
ATOM 736 C C . THR A 1 89 ? -0.778 19.140 -12.868 1.00 41.69 89 THR A C 1
ATOM 738 O O . THR A 1 89 ? -0.958 19.630 -11.753 1.00 41.69 89 THR A O 1
ATOM 741 N N . PRO A 1 90 ? -1.436 19.647 -13.937 1.00 42.59 90 PRO A N 1
ATOM 742 C CA . PRO A 1 90 ? -2.409 20.735 -13.799 1.00 42.59 90 PRO A CA 1
ATOM 743 C C . PRO A 1 90 ? -3.741 20.283 -13.193 1.00 42.59 90 PRO A C 1
ATOM 745 O O . PRO A 1 90 ? -4.399 21.060 -12.508 1.00 42.59 90 PRO A O 1
ATOM 748 N N . LEU A 1 91 ? -4.152 19.030 -13.410 1.00 43.25 91 LEU A N 1
ATOM 749 C CA . LEU A 1 91 ? -5.453 18.546 -12.961 1.00 43.25 91 LEU A CA 1
ATOM 750 C C . LEU A 1 91 ? -5.509 18.518 -11.440 1.00 43.25 91 LEU A C 1
ATOM 752 O O . LEU A 1 91 ? -6.514 18.968 -10.914 1.00 43.25 91 LEU A O 1
ATOM 756 N N . LEU A 1 92 ? -4.432 18.137 -10.738 1.00 48.06 92 LEU A N 1
ATOM 757 C CA . LEU A 1 92 ? -4.370 18.110 -9.267 1.00 48.06 92 LEU A CA 1
ATOM 758 C C . LEU A 1 92 ? -4.648 19.475 -8.603 1.00 48.06 92 LEU A C 1
ATOM 760 O O . LEU A 1 92 ? -5.188 19.532 -7.502 1.00 48.06 92 LEU A O 1
ATOM 764 N N . ILE A 1 93 ? -4.331 20.577 -9.287 1.00 48.16 93 ILE A N 1
ATOM 765 C CA . ILE A 1 93 ? -4.589 21.945 -8.806 1.00 48.16 93 ILE A CA 1
ATOM 766 C C . ILE A 1 93 ? -6.055 22.350 -9.050 1.00 48.16 93 ILE A C 1
ATOM 768 O O . ILE A 1 93 ? -6.616 23.137 -8.287 1.00 48.16 93 ILE A O 1
ATOM 772 N N . TYR A 1 94 ? -6.698 21.776 -10.073 1.00 48.16 94 TYR A N 1
ATOM 773 C CA . TYR A 1 94 ? -8.088 22.052 -10.453 1.00 48.16 94 TYR A CA 1
ATOM 774 C C . TYR A 1 94 ? -9.092 20.959 -10.049 1.00 48.16 94 TYR A C 1
ATOM 776 O O . TYR A 1 94 ? -10.291 21.134 -10.273 1.00 48.16 94 TYR A O 1
ATOM 784 N N . SER A 1 95 ? -8.657 19.830 -9.476 1.00 56.78 95 SER A N 1
ATOM 785 C CA . SER A 1 95 ? -9.572 18.718 -9.210 1.00 56.78 95 SER A CA 1
ATOM 786 C C . SER A 1 95 ? -10.407 18.973 -7.969 1.00 56.78 95 SER A C 1
ATOM 788 O O . SER A 1 95 ? -9.987 19.595 -6.993 1.00 56.78 95 SER A O 1
ATOM 790 N N . ASN A 1 96 ? -11.633 18.469 -8.051 1.00 70.56 96 ASN A N 1
ATOM 791 C CA . ASN A 1 96 ? -12.648 18.499 -7.020 1.00 70.56 96 ASN A CA 1
ATOM 792 C C . ASN A 1 96 ? -12.045 18.274 -5.616 1.00 70.56 96 ASN A C 1
ATOM 794 O O . ASN A 1 96 ? -11.575 17.180 -5.296 1.00 70.56 96 ASN A O 1
ATOM 798 N N . LYS A 1 97 ? -12.067 19.324 -4.781 1.00 79.19 97 LYS A N 1
ATOM 799 C CA . LYS A 1 97 ? -11.488 19.324 -3.426 1.00 79.19 97 LYS A CA 1
ATOM 800 C C . LYS A 1 97 ? -12.020 18.174 -2.570 1.00 79.19 97 LYS A C 1
ATOM 802 O O . LYS A 1 97 ? -11.267 17.602 -1.787 1.00 79.19 97 LYS A O 1
ATOM 807 N N . GLU A 1 98 ? -13.292 17.818 -2.738 1.00 81.81 98 GLU A N 1
ATOM 808 C CA . GLU A 1 98 ? -13.912 16.712 -2.007 1.00 81.81 98 GLU A CA 1
ATOM 809 C C . GLU A 1 98 ? -13.337 15.368 -2.454 1.00 81.81 98 GLU A C 1
ATOM 811 O O . GLU A 1 98 ? -13.020 14.526 -1.617 1.00 81.81 98 GLU A O 1
ATOM 816 N N . TYR A 1 99 ? -13.123 15.183 -3.760 1.00 80.25 99 TYR A N 1
ATOM 817 C CA . TYR A 1 99 ? -12.520 13.964 -4.298 1.00 80.25 99 TYR A CA 1
ATOM 818 C C . TYR A 1 99 ? -11.144 13.710 -3.670 1.00 80.25 99 TYR A C 1
ATOM 820 O O . TYR A 1 99 ? -10.881 12.626 -3.145 1.00 80.25 99 TYR A O 1
ATOM 828 N N . PHE A 1 100 ? -10.278 14.727 -3.657 1.00 79.94 100 PHE A N 1
ATOM 829 C CA . PHE A 1 100 ? -8.953 14.606 -3.047 1.00 79.94 100 PHE A CA 1
ATOM 830 C C . PHE A 1 100 ? -8.985 14.402 -1.548 1.00 79.94 100 PHE A C 1
ATOM 832 O O . PHE A 1 100 ? -8.185 13.620 -1.026 1.00 79.94 100 PHE A 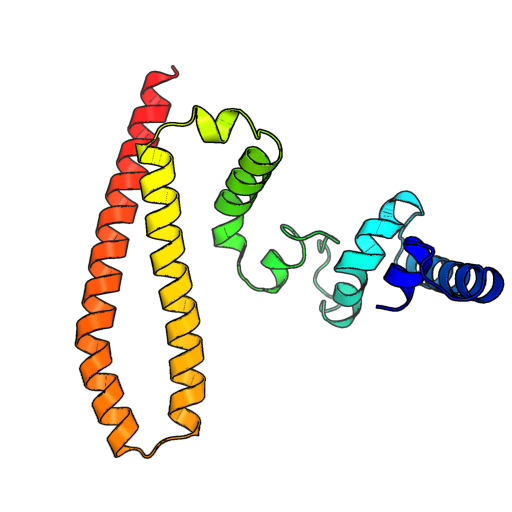O 1
ATOM 839 N N . TYR A 1 101 ? -9.887 15.102 -0.863 1.00 86.00 101 TYR A N 1
ATOM 840 C C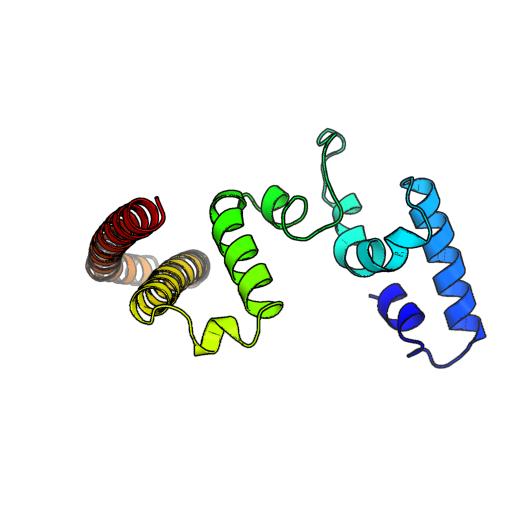A . TYR A 1 101 ? -10.065 14.954 0.570 1.00 86.00 101 TYR A CA 1
ATOM 841 C C . TYR A 1 101 ? -10.316 13.485 0.927 1.00 86.00 101 TYR A C 1
ATOM 843 O O . TYR A 1 101 ? -9.566 12.912 1.719 1.00 86.00 101 TYR A O 1
ATOM 851 N N . TYR A 1 102 ? -11.295 12.846 0.280 1.00 86.00 102 TYR A N 1
ATOM 852 C CA . TYR A 1 102 ? -11.621 11.447 0.553 1.00 86.00 102 TYR A CA 1
ATOM 853 C C . TYR A 1 102 ? -10.513 10.491 0.117 1.00 86.00 102 TYR A C 1
ATOM 855 O O . TYR A 1 102 ? -10.167 9.588 0.877 1.00 86.00 102 TYR A O 1
ATOM 863 N N . MET A 1 103 ? -9.900 10.699 -1.051 1.00 82.88 103 MET A N 1
ATOM 864 C CA . MET A 1 103 ? -8.771 9.870 -1.488 1.00 82.88 103 MET A CA 1
ATOM 865 C C . MET A 1 103 ? -7.617 9.887 -0.485 1.00 82.88 103 MET A C 1
ATOM 867 O O . MET A 1 103 ? -7.080 8.832 -0.136 1.00 82.88 103 MET A O 1
ATOM 871 N N . THR A 1 104 ? -7.258 11.072 0.006 1.00 86.31 104 THR A N 1
ATOM 872 C CA . THR A 1 104 ? -6.181 11.247 0.986 1.00 86.31 104 THR A CA 1
ATOM 873 C C . THR A 1 104 ? -6.563 10.618 2.320 1.00 86.31 104 THR A C 1
ATOM 875 O O . THR A 1 104 ? -5.789 9.845 2.882 1.00 86.31 104 THR A O 1
ATOM 878 N N . LEU A 1 105 ? -7.778 10.892 2.801 1.00 90.94 105 LEU A N 1
ATOM 879 C CA . LEU A 1 105 ? -8.275 10.385 4.075 1.00 90.94 105 LEU A CA 1
ATOM 880 C C . LEU A 1 105 ? -8.308 8.853 4.101 1.00 90.94 105 LEU A C 1
ATOM 882 O O . LEU A 1 105 ? -7.761 8.237 5.013 1.00 90.94 105 LEU A O 1
ATOM 886 N N . LEU A 1 106 ? -8.898 8.225 3.082 1.00 91.25 106 LEU A N 1
ATOM 887 C CA . LEU A 1 106 ? -8.996 6.766 2.985 1.00 91.25 106 LEU A CA 1
ATOM 888 C C . LEU A 1 106 ? -7.612 6.116 2.867 1.00 91.25 106 LEU A C 1
ATOM 890 O O . LEU A 1 106 ? -7.328 5.125 3.540 1.00 91.25 106 LEU A O 1
ATOM 894 N N . SER A 1 107 ? -6.719 6.707 2.070 1.00 86.38 107 SER A N 1
ATOM 895 C CA . SER A 1 107 ? -5.348 6.206 1.912 1.00 86.38 107 SER A CA 1
ATOM 896 C C . SER A 1 107 ? -4.535 6.316 3.203 1.00 86.38 107 SER A C 1
ATOM 898 O O . SER A 1 107 ? -3.720 5.432 3.488 1.00 86.38 107 SER A O 1
ATOM 900 N N . LEU A 1 108 ? -4.778 7.351 4.012 1.00 92.00 108 LEU A N 1
ATOM 901 C CA . LEU A 1 108 ? -4.161 7.518 5.326 1.00 92.00 108 LEU A CA 1
ATOM 902 C C . LEU A 1 108 ? -4.606 6.411 6.292 1.00 92.00 108 LEU A C 1
ATOM 904 O O . LEU A 1 108 ? -3.755 5.762 6.899 1.00 92.00 108 LEU A O 1
ATOM 908 N N . TYR A 1 109 ? -5.914 6.147 6.384 1.00 95.31 109 TYR A N 1
ATOM 909 C CA . TYR A 1 109 ? -6.455 5.075 7.230 1.00 95.31 109 TYR A CA 1
ATOM 910 C C . TYR A 1 109 ? -5.871 3.710 6.876 1.00 95.31 109 TYR A C 1
ATOM 912 O O . TYR A 1 109 ? -5.394 2.984 7.743 1.00 95.31 109 TYR A O 1
ATOM 920 N N . GLU A 1 110 ? -5.870 3.356 5.597 1.00 91.50 110 GLU A N 1
ATOM 921 C CA . GLU A 1 110 ? -5.381 2.045 5.176 1.00 91.50 110 GLU A CA 1
ATOM 922 C C . GLU A 1 110 ? -3.871 1.894 5.339 1.00 91.50 110 GLU A C 1
ATOM 924 O O . GLU A 1 110 ? -3.389 0.807 5.660 1.00 91.50 110 GLU A O 1
ATOM 929 N N . SER A 1 111 ? -3.117 2.980 5.152 1.00 92.25 111 SER A N 1
ATOM 930 C CA . SER A 1 111 ? -1.682 2.985 5.439 1.00 92.25 111 SER A CA 1
ATOM 931 C C . SER A 1 111 ? -1.431 2.782 6.926 1.00 92.25 111 SER A C 1
ATOM 933 O O . SER A 1 111 ? -0.611 1.939 7.285 1.00 92.25 111 SER A O 1
ATOM 935 N N . PHE A 1 112 ? -2.197 3.458 7.787 1.00 96.12 112 PHE A N 1
ATOM 936 C CA . PHE A 1 112 ? -2.160 3.209 9.222 1.00 96.12 112 PHE A CA 1
ATOM 937 C C . PHE A 1 112 ? -2.492 1.747 9.547 1.00 96.12 112 PHE A C 1
ATOM 939 O O . PHE A 1 112 ? -1.722 1.115 10.256 1.00 96.12 112 PHE A O 1
ATOM 946 N N . PHE A 1 113 ? -3.558 1.158 8.990 1.00 95.38 113 PHE A N 1
ATOM 947 C CA . PHE A 1 113 ? -3.917 -0.243 9.259 1.00 95.38 113 PHE A CA 1
ATOM 948 C C . PHE A 1 113 ? -2.817 -1.233 8.865 1.00 95.38 113 PHE A C 1
ATOM 950 O O . PHE A 1 113 ? -2.575 -2.202 9.586 1.00 95.38 113 PHE A O 1
ATOM 957 N N . ARG A 1 114 ? -2.128 -0.996 7.743 1.00 91.81 114 ARG A N 1
ATOM 958 C CA . ARG A 1 114 ? -0.981 -1.814 7.325 1.00 91.81 114 ARG A CA 1
ATOM 959 C C . ARG A 1 114 ? 0.188 -1.676 8.295 1.00 91.81 114 ARG A C 1
ATOM 961 O O . ARG A 1 114 ? 0.720 -2.689 8.743 1.00 91.81 114 ARG A O 1
ATOM 968 N N . LEU A 1 115 ? 0.560 -0.443 8.636 1.00 94.19 115 LEU A N 1
ATOM 969 C CA . LEU A 1 115 ? 1.641 -0.171 9.587 1.00 94.19 115 LEU A CA 1
ATOM 970 C C . LEU A 1 115 ? 1.334 -0.751 10.969 1.00 94.19 115 LEU A C 1
ATOM 972 O O . LEU A 1 115 ? 2.215 -1.316 11.605 1.00 94.19 115 LEU A O 1
ATOM 976 N N . GLU A 1 116 ? 0.081 -0.671 11.402 1.00 95.12 116 GLU A N 1
ATOM 977 C CA . GLU A 1 116 ? -0.394 -1.205 12.673 1.00 95.12 116 GLU A CA 1
ATOM 978 C C . GLU A 1 116 ? -0.283 -2.731 12.723 1.00 95.12 116 GLU A C 1
ATOM 980 O O . GLU A 1 116 ? 0.229 -3.274 13.699 1.00 95.12 116 GLU A O 1
ATOM 985 N N . ASN A 1 117 ? -0.645 -3.424 11.640 1.00 92.81 117 ASN A N 1
ATOM 986 C CA . ASN A 1 117 ? -0.468 -4.872 11.539 1.00 92.81 117 ASN A CA 1
ATOM 987 C C . ASN A 1 117 ? 1.017 -5.277 11.567 1.00 92.81 117 ASN A C 1
ATOM 989 O O . ASN A 1 117 ? 1.380 -6.250 12.234 1.00 92.81 117 ASN A O 1
ATOM 993 N N . VAL A 1 118 ? 1.887 -4.532 10.869 1.00 94.06 118 VAL A N 1
ATOM 994 C CA . VAL A 1 118 ? 3.344 -4.758 10.905 1.00 94.06 118 VAL A CA 1
ATOM 995 C C . VAL A 1 118 ? 3.880 -4.538 12.318 1.00 94.06 118 VAL A C 1
ATOM 997 O O . VAL A 1 118 ? 4.604 -5.388 12.839 1.00 94.06 118 VAL A O 1
ATOM 1000 N N . PHE A 1 119 ? 3.484 -3.436 12.958 1.00 94.31 119 PHE A N 1
ATOM 1001 C CA . PHE A 1 119 ? 3.850 -3.127 14.333 1.00 94.31 119 PHE A CA 1
ATOM 1002 C C . PHE A 1 119 ? 3.408 -4.239 15.281 1.00 94.31 119 PHE A C 1
ATOM 1004 O O . PHE A 1 119 ? 4.243 -4.753 16.011 1.00 94.31 119 PHE A O 1
ATOM 1011 N N . MET A 1 120 ? 2.147 -4.677 15.226 1.00 93.31 120 MET A N 1
ATOM 1012 C CA . MET A 1 120 ? 1.625 -5.750 16.076 1.00 93.31 120 MET A CA 1
ATOM 1013 C C . MET A 1 120 ? 2.447 -7.038 15.933 1.00 93.31 120 MET A C 1
ATOM 1015 O O . MET A 1 120 ? 2.807 -7.646 16.939 1.00 93.31 120 MET A O 1
ATOM 1019 N N . SER A 1 121 ? 2.784 -7.431 14.700 1.00 91.25 121 SER A N 1
ATOM 1020 C CA . SER A 1 121 ? 3.594 -8.624 14.415 1.00 91.25 121 SER A CA 1
ATOM 1021 C C . SER A 1 121 ? 5.025 -8.527 14.963 1.00 91.25 121 SER A C 1
ATOM 1023 O O . SER A 1 121 ? 5.624 -9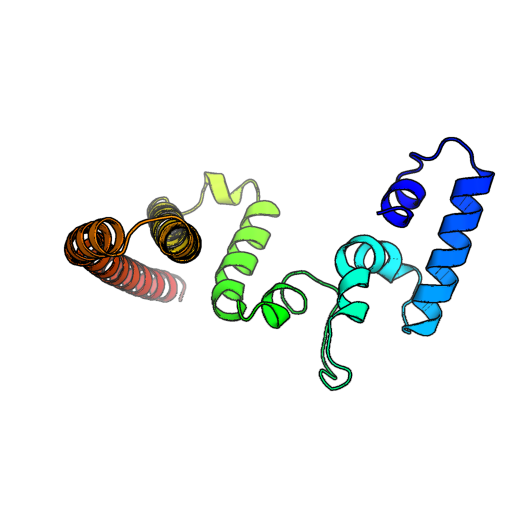.540 15.330 1.00 91.25 121 SER A O 1
ATOM 1025 N N . LEU A 1 122 ? 5.612 -7.329 14.987 1.00 93.56 122 LEU A N 1
ATOM 1026 C CA . LEU A 1 122 ? 6.939 -7.101 15.566 1.00 93.56 122 LEU A CA 1
ATOM 1027 C C . LEU A 1 122 ? 6.870 -6.993 17.090 1.00 93.56 122 LEU A C 1
ATOM 1029 O O . LEU A 1 122 ? 7.685 -7.589 17.789 1.00 93.56 122 LEU A O 1
ATOM 1033 N N . PHE A 1 123 ? 5.885 -6.267 17.605 1.00 92.88 123 PHE A N 1
ATOM 1034 C CA . PHE A 1 123 ? 5.675 -6.044 19.026 1.00 92.88 123 PHE A CA 1
ATOM 1035 C C . PHE A 1 123 ? 5.443 -7.369 19.748 1.00 92.88 123 PHE A C 1
ATOM 1037 O O . PHE A 1 123 ? 6.152 -7.665 20.705 1.00 92.88 123 PHE A O 1
ATOM 1044 N N . SER A 1 124 ? 4.569 -8.237 19.222 1.00 91.81 124 SER A N 1
ATOM 1045 C CA . SER A 1 124 ? 4.243 -9.533 19.834 1.00 91.81 124 SER A CA 1
ATOM 1046 C C . SER A 1 124 ? 5.440 -10.474 20.002 1.00 91.81 124 SER A C 1
ATOM 1048 O O . SER A 1 124 ? 5.365 -11.411 20.791 1.00 91.81 124 SER A O 1
ATOM 1050 N N . LYS A 1 125 ? 6.529 -10.266 19.251 1.00 92.75 125 LYS A N 1
ATOM 1051 C CA . LYS A 1 125 ? 7.763 -11.062 19.352 1.00 92.75 125 LYS A CA 1
ATOM 1052 C C . LYS A 1 125 ? 8.725 -10.551 20.426 1.00 92.75 125 LYS A C 1
ATOM 1054 O O . LYS A 1 125 ? 9.619 -11.291 20.819 1.00 92.75 125 LYS A O 1
ATOM 1059 N N . ASN A 1 126 ? 8.563 -9.304 20.865 1.00 92.38 126 ASN A N 1
ATOM 1060 C CA . ASN A 1 126 ? 9.546 -8.581 21.673 1.00 92.38 126 ASN A CA 1
ATOM 1061 C C . ASN A 1 126 ? 9.031 -8.176 23.063 1.00 92.38 126 ASN A C 1
ATOM 1063 O O . ASN A 1 126 ? 9.761 -7.523 23.804 1.00 92.38 126 ASN A O 1
ATOM 1067 N N . VAL A 1 127 ? 7.794 -8.531 23.426 1.00 94.62 127 VAL A N 1
ATOM 1068 C CA . VAL A 1 127 ? 7.194 -8.155 24.715 1.00 94.62 127 VAL A CA 1
ATOM 1069 C C . VAL A 1 127 ? 6.679 -9.350 25.504 1.00 94.62 127 VAL A C 1
ATOM 1071 O O . VAL A 1 127 ? 6.473 -10.439 24.964 1.00 94.62 127 VAL A O 1
ATOM 1074 N N . SER A 1 128 ? 6.446 -9.142 26.801 1.00 95.12 128 SER A N 1
ATOM 1075 C CA . SER A 1 128 ? 5.819 -10.152 27.650 1.00 95.12 128 SER A CA 1
ATOM 1076 C C . SER A 1 128 ? 4.354 -10.389 27.257 1.00 95.12 128 SER A C 1
ATOM 1078 O O . SER A 1 128 ? 3.700 -9.556 26.622 1.00 95.12 128 SER A O 1
ATOM 1080 N N . ARG A 1 129 ? 3.796 -11.530 27.683 1.00 92.19 129 ARG A N 1
ATOM 1081 C CA . ARG A 1 129 ? 2.371 -11.840 27.469 1.00 92.19 129 ARG A CA 1
ATOM 1082 C C . ARG A 1 129 ? 1.446 -10.791 28.093 1.00 92.19 129 ARG A C 1
ATOM 1084 O O . ARG A 1 129 ? 0.417 -10.471 27.509 1.00 92.19 129 ARG A O 1
ATOM 1091 N N . GLU A 1 130 ? 1.824 -10.243 29.244 1.00 94.00 130 GLU A N 1
ATOM 1092 C CA . GLU A 1 130 ? 1.058 -9.214 29.958 1.00 94.00 130 GLU A CA 1
ATOM 1093 C C . GLU A 1 130 ? 1.020 -7.898 29.174 1.00 94.00 130 GLU A C 1
ATOM 1095 O O . GLU A 1 130 ? -0.051 -7.330 28.968 1.00 94.00 130 GLU A O 1
ATOM 1100 N N . GLN A 1 131 ? 2.170 -7.455 28.658 1.00 93.38 131 GLN A N 1
ATOM 1101 C CA . GLN A 1 131 ? 2.264 -6.265 27.808 1.00 93.38 131 GLN A CA 1
ATOM 1102 C C . GLN A 1 131 ? 1.473 -6.443 26.507 1.00 93.38 131 GLN A C 1
ATOM 1104 O O . GLN A 1 131 ? 0.784 -5.524 26.061 1.00 93.38 131 GLN A O 1
ATOM 1109 N N . MET A 1 132 ? 1.515 -7.642 25.916 1.00 94.81 132 MET A N 1
ATOM 1110 C CA . MET A 1 132 ? 0.721 -7.952 24.729 1.00 94.81 132 MET A CA 1
ATOM 1111 C C . MET A 1 132 ? -0.787 -7.913 25.020 1.00 94.81 132 MET A C 1
ATOM 1113 O O . MET A 1 132 ? -1.545 -7.379 24.211 1.00 94.81 132 MET A O 1
ATOM 1117 N N . ALA A 1 133 ? -1.231 -8.427 26.170 1.00 94.31 133 ALA A N 1
ATOM 1118 C CA . ALA A 1 133 ? -2.638 -8.393 26.566 1.00 94.31 133 ALA A CA 1
ATOM 1119 C C . ALA A 1 133 ? -3.141 -6.952 26.766 1.00 94.31 133 ALA A C 1
ATOM 1121 O O . ALA A 1 133 ? -4.199 -6.590 26.253 1.00 94.31 133 ALA A O 1
ATOM 1122 N N . GLN A 1 134 ? -2.352 -6.099 27.428 1.00 94.25 134 GLN A N 1
ATOM 1123 C CA . GLN A 1 134 ? -2.676 -4.676 27.591 1.00 94.25 134 GLN A CA 1
ATOM 1124 C C . GLN A 1 134 ? -2.800 -3.961 26.241 1.00 94.25 134 GLN A C 1
ATOM 1126 O O . GLN A 1 134 ? -3.765 -3.233 25.999 1.00 94.25 134 GLN A O 1
ATOM 1131 N N . TYR A 1 135 ? -1.853 -4.210 25.332 1.00 94.94 135 TYR A N 1
ATOM 1132 C CA . TYR A 1 135 ? -1.907 -3.669 23.979 1.00 94.94 135 TYR A CA 1
ATOM 1133 C C . TYR A 1 135 ? -3.154 -4.145 23.218 1.00 94.94 135 TYR A C 1
ATOM 1135 O O . TYR A 1 135 ? -3.808 -3.341 22.555 1.00 94.94 135 TYR A O 1
ATOM 1143 N N . GLN A 1 136 ? -3.531 -5.421 23.338 1.00 93.88 136 GLN A N 1
ATOM 1144 C CA . GLN A 1 136 ? -4.734 -5.957 22.695 1.00 93.88 136 GLN A CA 1
ATOM 1145 C C . GLN A 1 136 ? -6.018 -5.291 23.196 1.00 93.88 136 GLN A C 1
ATOM 1147 O O . GLN A 1 136 ? -6.888 -4.990 22.377 1.00 93.88 136 GLN A O 1
ATOM 1152 N N . GLU A 1 137 ? -6.142 -5.022 24.497 1.00 95.06 137 GLU A N 1
ATOM 1153 C CA . GLU A 1 137 ? -7.306 -4.307 25.039 1.00 95.06 137 GLU A CA 1
ATOM 1154 C C . GLU A 1 137 ? -7.391 -2.874 24.511 1.00 95.06 137 GLU A C 1
ATOM 1156 O O . GLU A 1 137 ? -8.442 -2.447 24.033 1.00 95.06 137 GLU A O 1
ATOM 1161 N N . MET A 1 138 ? -6.266 -2.155 24.486 1.00 94.44 138 MET A N 1
ATOM 1162 C CA . MET A 1 138 ? -6.204 -0.824 23.881 1.00 94.44 138 MET A CA 1
ATOM 1163 C C . MET A 1 138 ? -6.586 -0.873 22.390 1.00 94.44 138 MET A C 1
ATOM 1165 O O . MET A 1 138 ? -7.404 -0.074 21.922 1.00 94.44 138 MET A O 1
ATOM 1169 N N . ARG A 1 139 ? -6.046 -1.853 21.650 1.00 94.69 139 ARG A N 1
ATOM 1170 C CA . ARG A 1 139 ? -6.299 -2.069 20.218 1.00 94.69 139 ARG A CA 1
ATOM 1171 C C . ARG A 1 139 ? -7.762 -2.309 19.906 1.00 94.69 139 ARG A C 1
ATOM 1173 O O . ARG A 1 139 ? -8.264 -1.737 18.941 1.00 94.69 139 ARG A O 1
ATOM 1180 N N . LYS A 1 140 ? -8.468 -3.101 20.714 1.00 93.25 140 LYS A N 1
ATOM 1181 C CA . LYS A 1 140 ? -9.906 -3.348 20.524 1.00 93.25 140 LYS A CA 1
ATOM 1182 C C . LYS A 1 140 ? -10.717 -2.055 20.482 1.00 93.25 140 LYS A C 1
ATOM 1184 O O . LYS A 1 140 ? -11.691 -1.993 19.740 1.00 93.25 140 LYS A O 1
ATOM 1189 N N . ILE A 1 141 ? -10.308 -1.033 21.232 1.00 93.94 141 ILE A N 1
ATOM 1190 C CA . ILE A 1 141 ? -11.018 0.243 21.301 1.00 93.94 141 ILE A CA 1
ATOM 1191 C C . ILE A 1 141 ? -10.666 1.111 20.090 1.00 93.94 141 ILE A C 1
ATOM 1193 O O . ILE A 1 141 ? -11.532 1.367 19.250 1.00 93.94 141 ILE A O 1
ATOM 1197 N N . TYR A 1 142 ? -9.403 1.541 19.961 1.00 94.25 142 TYR A N 1
ATOM 1198 C CA . TYR A 1 142 ? -9.048 2.511 18.918 1.00 94.25 142 TYR A CA 1
ATOM 1199 C C . TYR A 1 142 ? -9.196 1.911 17.518 1.00 94.25 142 TYR A C 1
ATOM 1201 O O . TYR A 1 142 ? -9.735 2.556 16.623 1.00 94.25 142 TYR A O 1
ATOM 1209 N N . TYR A 1 143 ? -8.768 0.662 17.306 1.00 95.12 143 TYR A N 1
ATOM 1210 C CA . TYR A 1 143 ? -8.751 0.074 15.968 1.00 95.12 143 TYR A CA 1
ATOM 1211 C C . TYR A 1 143 ? -10.175 -0.138 15.450 1.00 95.12 143 TYR A C 1
ATOM 1213 O O . TYR A 1 143 ? -10.464 0.167 14.294 1.00 95.12 143 TYR A O 1
ATOM 1221 N N . ALA A 1 144 ? -11.096 -0.584 16.311 1.00 93.75 144 ALA A N 1
ATOM 1222 C CA . ALA A 1 144 ? -12.503 -0.741 15.946 1.00 93.75 144 ALA A CA 1
ATOM 1223 C C . ALA A 1 144 ? -13.162 0.600 15.586 1.00 93.75 144 ALA A C 1
ATOM 1225 O O . ALA A 1 144 ? -13.919 0.675 14.612 1.00 93.75 144 ALA A O 1
ATOM 1226 N N . GLN A 1 145 ? -12.847 1.667 16.326 1.00 96.06 145 GLN A N 1
ATOM 1227 C CA . GLN A 1 145 ? -13.317 3.017 16.012 1.00 96.06 145 GLN A CA 1
ATOM 1228 C C . GLN A 1 145 ? -12.788 3.487 14.654 1.00 96.06 145 GLN A C 1
ATOM 1230 O O . GLN A 1 145 ? -13.577 3.899 13.804 1.00 96.06 145 GLN A O 1
ATOM 1235 N N . LEU A 1 146 ? -11.482 3.352 14.405 1.00 97.00 146 LEU A N 1
ATOM 1236 C CA . LEU A 1 146 ? -10.870 3.752 13.135 1.00 97.00 146 LEU A CA 1
ATOM 1237 C C . LEU A 1 146 ? -11.438 2.959 11.950 1.00 97.00 146 LEU A C 1
ATOM 1239 O O . LEU A 1 146 ? -11.742 3.545 10.915 1.00 97.00 146 LEU A O 1
ATOM 1243 N N . VAL A 1 147 ? -11.650 1.647 12.099 1.00 96.12 147 VAL A N 1
ATOM 1244 C CA . VAL A 1 147 ? -12.293 0.814 11.066 1.00 96.12 147 VAL A CA 1
ATOM 1245 C C . VAL A 1 147 ? -13.725 1.278 10.795 1.00 96.12 147 VAL A C 1
ATOM 1247 O O . VAL A 1 147 ? -14.151 1.318 9.640 1.00 96.12 147 VAL A O 1
ATOM 1250 N N . THR A 1 148 ? -14.472 1.641 11.838 1.00 96.62 148 THR A N 1
ATOM 1251 C CA . THR A 1 148 ? -15.849 2.137 11.703 1.00 96.62 148 THR A CA 1
ATOM 1252 C C . THR A 1 148 ? -15.885 3.468 10.956 1.00 96.62 148 THR A C 1
ATOM 1254 O O . THR A 1 148 ? -16.672 3.619 10.020 1.00 96.62 148 THR A O 1
ATOM 1257 N N . ILE A 1 149 ? -14.996 4.401 11.309 1.00 97.12 149 ILE A N 1
ATOM 1258 C CA . ILE A 1 149 ? -14.869 5.690 10.622 1.00 97.12 149 ILE A CA 1
ATOM 1259 C C . ILE A 1 149 ? -14.469 5.462 9.164 1.00 97.12 149 ILE A C 1
ATOM 1261 O O . ILE A 1 149 ? -15.166 5.927 8.270 1.00 97.12 149 ILE A O 1
ATOM 1265 N N . HIS A 1 150 ? -13.430 4.664 8.906 1.00 97.50 150 HIS A N 1
ATOM 1266 C CA . HIS A 1 150 ? -12.993 4.345 7.548 1.00 97.50 150 HIS A CA 1
ATOM 1267 C C . HIS A 1 150 ? -14.132 3.778 6.685 1.00 97.50 150 HIS A C 1
ATOM 1269 O O . HIS A 1 150 ? -14.330 4.220 5.557 1.00 97.50 150 HIS A O 1
ATOM 1275 N N . LYS A 1 151 ? -14.932 2.841 7.217 1.00 96.19 151 LYS A N 1
ATOM 1276 C CA . LYS A 1 151 ? -16.096 2.289 6.503 1.00 96.19 151 LYS A CA 1
ATOM 1277 C C . LYS A 1 151 ? -17.145 3.353 6.184 1.00 96.19 151 LYS A C 1
ATOM 1279 O O . LYS A 1 151 ? -17.704 3.329 5.087 1.00 96.19 151 LYS A O 1
ATOM 1284 N N . ARG A 1 152 ? -17.416 4.264 7.125 1.00 97.25 152 ARG A N 1
ATOM 1285 C CA . ARG A 1 152 ? -18.343 5.384 6.918 1.00 97.25 152 ARG A CA 1
ATOM 1286 C C . ARG A 1 152 ? -17.848 6.290 5.795 1.00 97.25 152 ARG A C 1
ATOM 1288 O O . ARG A 1 152 ? -18.587 6.509 4.844 1.00 97.25 152 ARG A O 1
ATOM 1295 N N . GLU A 1 153 ? -16.601 6.747 5.873 1.00 95.56 153 GLU A N 1
ATOM 1296 C CA . GLU A 1 153 ? -16.025 7.651 4.870 1.00 95.56 153 GLU A CA 1
ATOM 1297 C C . GLU A 1 153 ? -15.929 6.993 3.492 1.00 95.56 153 GLU A C 1
ATOM 1299 O O . GLU A 1 153 ? -16.214 7.627 2.479 1.00 95.56 153 GLU A O 1
ATOM 1304 N N . LEU A 1 154 ? -15.605 5.697 3.437 1.00 93.06 154 LEU A N 1
ATOM 1305 C CA . LEU A 1 154 ? -15.555 4.947 2.184 1.00 93.06 154 LEU A CA 1
ATOM 1306 C C . LEU A 1 154 ? -16.933 4.871 1.523 1.00 93.06 154 LEU A C 1
ATOM 1308 O O . LEU A 1 154 ? -17.035 4.969 0.301 1.00 93.06 154 LEU A O 1
ATOM 1312 N N . LYS A 1 155 ? -17.993 4.689 2.318 1.00 94.12 155 LYS A N 1
ATOM 1313 C CA . LYS A 1 155 ? -19.365 4.704 1.808 1.00 94.12 155 LYS A CA 1
ATOM 1314 C C . LYS A 1 155 ? -19.715 6.083 1.249 1.00 94.12 155 LYS A C 1
ATOM 1316 O O . LYS A 1 155 ? -20.141 6.161 0.102 1.00 94.12 155 LYS A O 1
ATOM 1321 N N . THR A 1 156 ? -19.458 7.147 2.011 1.00 91.94 156 THR A N 1
ATOM 1322 C CA . THR A 1 156 ? -19.698 8.528 1.567 1.00 91.94 156 THR A CA 1
ATOM 1323 C C . THR A 1 156 ? -18.972 8.831 0.259 1.00 91.94 156 THR A C 1
ATOM 1325 O O . THR A 1 156 ? -19.564 9.377 -0.669 1.00 91.94 156 THR A O 1
ATOM 1328 N N . PHE A 1 157 ? -17.707 8.424 0.145 1.00 89.38 157 PHE A N 1
ATOM 1329 C CA . PHE A 1 157 ? -16.928 8.635 -1.067 1.00 89.38 157 PHE A CA 1
ATOM 1330 C C . PHE A 1 157 ? -17.514 7.899 -2.278 1.00 89.38 157 PHE A C 1
ATOM 1332 O O . PHE A 1 157 ? -17.651 8.495 -3.345 1.00 89.38 157 PHE A O 1
ATOM 1339 N N . LYS A 1 158 ? -17.929 6.636 -2.116 1.00 86.50 158 LYS A N 1
ATOM 1340 C CA . LYS A 1 158 ? -18.591 5.869 -3.186 1.00 86.50 158 LYS A CA 1
ATOM 1341 C C . LYS A 1 158 ? -19.905 6.515 -3.631 1.00 86.50 158 LYS A C 1
ATOM 1343 O O . LYS A 1 158 ? -20.169 6.594 -4.829 1.00 86.50 158 LYS A O 1
ATOM 1348 N N . ASP A 1 159 ? -20.703 7.004 -2.685 1.00 88.38 159 ASP A N 1
ATOM 1349 C CA . ASP A 1 159 ? -21.964 7.688 -2.984 1.00 88.38 159 ASP A CA 1
ATOM 1350 C C . ASP A 1 159 ? -21.718 8.985 -3.779 1.00 88.38 159 ASP A C 1
ATOM 1352 O O . ASP A 1 159 ? -22.424 9.260 -4.753 1.00 88.38 159 ASP A O 1
ATOM 1356 N N . LEU A 1 160 ? -20.675 9.749 -3.432 1.00 84.44 160 LEU A N 1
ATOM 1357 C CA . LEU A 1 160 ? -20.258 10.944 -4.178 1.00 84.44 160 LEU A CA 1
ATOM 1358 C C . LEU A 1 160 ? -19.757 10.611 -5.587 1.00 84.44 160 LEU A C 1
ATOM 1360 O O . LEU A 1 160 ? -20.148 11.276 -6.547 1.00 84.44 160 LEU A O 1
ATOM 1364 N N . GLN A 1 161 ? -18.959 9.552 -5.742 1.00 78.75 161 GLN A N 1
ATOM 1365 C CA . GLN A 1 161 ? -18.501 9.088 -7.055 1.00 78.75 161 GLN A CA 1
ATOM 1366 C C . GLN A 1 161 ? -19.678 8.746 -7.979 1.00 78.75 161 GLN A C 1
ATOM 1368 O O . GLN A 1 161 ? -19.691 9.154 -9.142 1.00 78.75 161 GLN A O 1
ATOM 1373 N N . LEU A 1 162 ? -20.708 8.070 -7.458 1.00 79.62 162 LEU A N 1
ATOM 1374 C CA . LEU A 1 162 ? -21.930 7.772 -8.212 1.00 79.62 162 LEU A CA 1
ATOM 1375 C C . LEU A 1 162 ? -22.673 9.043 -8.649 1.00 79.62 162 LEU A C 1
ATOM 1377 O O . LEU A 1 162 ? -23.200 9.099 -9.761 1.00 79.62 162 LEU A O 1
ATOM 1381 N N . GLN A 1 163 ? -22.723 10.071 -7.798 1.00 78.50 163 GLN A N 1
ATOM 1382 C CA . GLN A 1 163 ? -23.343 11.353 -8.144 1.00 78.50 163 GLN A CA 1
ATOM 1383 C C . GLN A 1 163 ? -22.550 12.115 -9.210 1.00 78.50 163 GLN A C 1
ATOM 1385 O O . GLN A 1 163 ? -23.149 12.706 -10.108 1.00 78.50 163 GLN A O 1
ATOM 1390 N N . TRP A 1 164 ? -21.218 12.092 -9.138 1.00 72.25 164 TRP A N 1
ATOM 1391 C CA . TRP A 1 164 ? -20.362 12.733 -10.136 1.00 72.25 164 TRP A CA 1
ATOM 1392 C C . TRP A 1 164 ? -20.488 12.072 -11.509 1.00 72.25 164 TRP A C 1
ATOM 1394 O O . TRP A 1 164 ? -20.620 12.786 -12.499 1.00 72.25 164 TRP A O 1
ATOM 1404 N N . HIS A 1 165 ? -20.568 10.739 -11.571 1.00 64.44 165 HIS A N 1
ATOM 1405 C CA . HIS A 1 165 ? -20.813 10.026 -12.829 1.00 64.44 165 HIS A CA 1
ATOM 1406 C C . HIS A 1 165 ? -22.173 10.361 -13.456 1.00 64.44 165 HIS A C 1
ATOM 1408 O O . HIS A 1 165 ? -22.264 10.515 -14.670 1.00 64.44 165 HIS A O 1
ATOM 1414 N N . LYS A 1 166 ? -23.226 10.544 -12.648 1.00 66.19 166 LYS A N 1
ATOM 1415 C CA . LYS A 1 166 ? -24.560 10.922 -13.151 1.00 66.19 166 LYS A CA 1
ATOM 1416 C C . LYS A 1 166 ? -24.648 12.347 -13.703 1.00 66.19 166 LYS A C 1
ATOM 1418 O O . LYS A 1 166 ? -25.573 12.623 -14.448 1.00 66.19 166 LYS A O 1
ATOM 1423 N N . LYS A 1 167 ? -23.741 13.254 -13.325 1.00 58.19 167 LYS A N 1
ATOM 1424 C CA . LYS A 1 167 ? -23.717 14.642 -13.826 1.00 58.19 167 LYS A CA 1
ATOM 1425 C C . LYS A 1 167 ? -22.971 14.808 -15.156 1.00 58.19 167 LYS A C 1
ATOM 1427 O O . LYS A 1 167 ? -22.999 15.901 -15.711 1.00 58.19 167 LYS A O 1
ATOM 1432 N N . GLN A 1 168 ? -22.269 13.777 -15.627 1.00 51.41 168 GLN A N 1
ATOM 1433 C CA . GLN A 1 168 ? -21.492 13.814 -16.875 1.00 51.41 168 GLN A CA 1
ATOM 1434 C C . GLN A 1 168 ? -22.212 13.168 -18.075 1.00 51.41 168 GLN A C 1
ATOM 1436 O O . GLN A 1 168 ? -21.636 13.097 -19.160 1.00 51.41 168 GLN A O 1
ATOM 1441 N N . HIS A 1 169 ? -23.461 12.736 -17.890 1.00 41.59 169 HIS A N 1
ATOM 1442 C CA . HIS A 1 169 ? -24.374 12.241 -18.924 1.00 41.59 169 HIS A CA 1
ATOM 1443 C C . HIS A 1 169 ? -25.656 13.072 -18.913 1.00 41.59 169 HIS A C 1
ATOM 1445 O O . HIS A 1 169 ? -26.263 13.198 -19.997 1.00 41.59 169 HIS A O 1
#

pLDDT: mean 80.19, std 14.46, range [41.59, 97.5]